Protein AF-A0A9Q0UIY6-F1 (afdb_monomer)

Solvent-accessi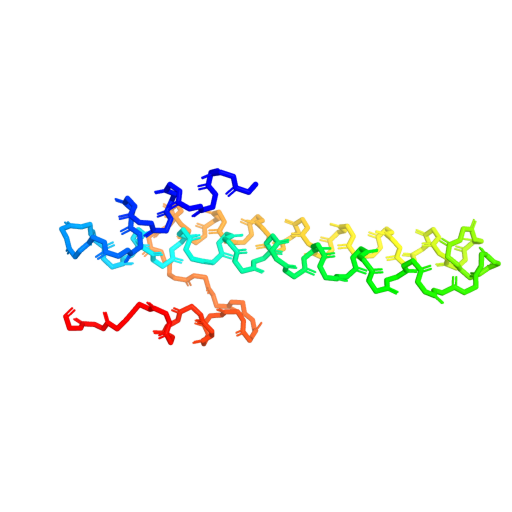ble surface area (backbone atoms only — not comparable to full-atom values): 5636 Å² total; per-residue (Å²): 109,72,66,56,54,48,47,40,64,68,40,52,68,34,81,88,51,57,66,72,58,32,46,56,52,42,42,53,54,51,54,52,50,50,50,52,49,53,58,56,60,50,67,73,46,58,63,74,50,52,73,25,75,62,19,54,55,49,52,50,51,52,50,52,52,51,49,52,53,52,50,47,40,51,51,21,58,76,71,77,42,84,50,85,46,85,73,50,38,62,56,30,51,74,73,51,66,94,122

Structure (mmCIF, N/CA/C/O backbone):
data_AF-A0A9Q0UIY6-F1
#
_entry.id   AF-A0A9Q0UIY6-F1
#
loop_
_atom_site.group_PDB
_atom_site.id
_atom_site.type_symbol
_atom_site.label_atom_id
_atom_site.label_alt_id
_atom_site.label_comp_id
_atom_site.label_asym_id
_atom_site.label_entity_id
_atom_site.label_seq_id
_atom_site.pdbx_PDB_ins_code
_atom_site.Cartn_x
_atom_site.Cartn_y
_atom_site.Cartn_z
_atom_site.occupancy
_atom_site.B_iso_or_equiv
_atom_site.auth_seq_id
_atom_site.auth_comp_id
_atom_site.auth_asym_id
_atom_site.auth_atom_id
_atom_site.pdbx_PDB_model_num
ATOM 1 N N . MET A 1 1 ? -5.615 -15.021 -2.729 1.00 76.75 1 MET A N 1
ATOM 2 C CA . MET A 1 1 ? -7.062 -14.880 -3.010 1.00 76.75 1 MET A CA 1
ATOM 3 C C . MET A 1 1 ? -7.965 -15.401 -1.904 1.00 76.75 1 MET A C 1
ATOM 5 O O . MET A 1 1 ? -8.751 -14.609 -1.415 1.00 76.75 1 MET A O 1
ATOM 9 N N . ALA A 1 2 ? -7.872 -16.655 -1.444 1.00 85.25 2 ALA A N 1
ATOM 10 C CA . ALA A 1 2 ? -8.749 -17.133 -0.359 1.00 85.25 2 ALA A CA 1
ATOM 11 C C . ALA A 1 2 ? -8.680 -16.263 0.919 1.00 85.25 2 ALA A C 1
ATOM 13 O O . ALA A 1 2 ? -9.713 -15.931 1.491 1.00 85.25 2 ALA A O 1
ATOM 14 N N . TYR A 1 3 ? -7.486 -15.799 1.308 1.00 90.12 3 TYR A N 1
ATOM 15 C CA . TYR A 1 3 ? -7.325 -14.885 2.448 1.00 90.12 3 TYR A CA 1
ATOM 16 C C . TYR A 1 3 ? -8.009 -13.524 2.249 1.00 90.12 3 TYR A C 1
ATOM 18 O O . TYR A 1 3 ? -8.505 -12.980 3.225 1.00 90.12 3 TYR A O 1
ATOM 26 N N . PHE A 1 4 ? -8.103 -12.998 1.018 1.00 88.81 4 PHE A N 1
ATOM 27 C CA . PHE A 1 4 ? -8.850 -11.763 0.737 1.00 88.81 4 PHE A CA 1
ATOM 28 C C . PHE A 1 4 ? -10.325 -11.943 1.081 1.00 88.81 4 PHE A C 1
ATOM 30 O O . PHE A 1 4 ? -10.910 -11.099 1.751 1.00 88.81 4 PHE A O 1
ATOM 37 N N . PHE A 1 5 ? -10.919 -13.064 0.662 1.00 89.38 5 PHE A N 1
ATOM 38 C CA . PHE A 1 5 ? -12.316 -13.364 0.968 1.00 89.38 5 PHE A CA 1
ATOM 39 C C . PHE A 1 5 ? -12.539 -13.557 2.466 1.00 89.38 5 PHE A C 1
ATOM 41 O O . PHE A 1 5 ? -13.501 -13.020 3.011 1.00 89.38 5 PHE A O 1
ATOM 48 N N . VAL A 1 6 ? -11.634 -14.270 3.140 1.00 93.00 6 VAL A N 1
ATOM 49 C CA . VAL A 1 6 ? -11.705 -14.478 4.591 1.00 93.00 6 VAL A CA 1
ATOM 50 C C . VAL A 1 6 ? -11.570 -13.153 5.345 1.00 93.00 6 VAL A C 1
ATOM 52 O O . VAL A 1 6 ? -12.398 -12.866 6.204 1.00 93.00 6 VAL A O 1
ATOM 55 N N . ALA A 1 7 ? -10.592 -12.313 5.004 1.00 91.81 7 ALA A N 1
ATOM 56 C CA . ALA A 1 7 ? -10.406 -11.004 5.627 1.00 91.81 7 ALA A CA 1
ATOM 57 C C . ALA A 1 7 ? -11.595 -10.068 5.352 1.00 91.81 7 ALA A C 1
ATOM 59 O O . ALA A 1 7 ? -12.095 -9.406 6.261 1.00 91.81 7 ALA A O 1
ATOM 60 N N . TYR A 1 8 ? -12.117 -10.058 4.124 1.00 92.25 8 TYR A N 1
ATOM 61 C CA . TYR A 1 8 ? -13.248 -9.210 3.763 1.00 92.25 8 TYR A CA 1
ATOM 62 C C . TYR A 1 8 ? -14.539 -9.621 4.483 1.00 92.25 8 TYR A C 1
ATOM 64 O O . TYR A 1 8 ? -15.185 -8.801 5.135 1.00 92.25 8 TYR A O 1
ATOM 72 N N . LEU A 1 9 ? -14.918 -10.899 4.405 1.00 92.06 9 LEU A N 1
ATOM 73 C CA . LEU A 1 9 ? -16.154 -11.397 5.016 1.00 92.06 9 LEU A CA 1
ATOM 74 C C . LEU A 1 9 ? -16.048 -11.517 6.543 1.00 92.06 9 LEU A C 1
ATOM 76 O O . LEU A 1 9 ? -17.049 -11.350 7.238 1.00 92.06 9 LEU A O 1
ATOM 80 N N . GLY A 1 10 ? -14.857 -11.819 7.062 1.00 91.94 10 GLY A N 1
ATOM 81 C CA . GLY A 1 10 ? -14.602 -12.046 8.485 1.00 91.94 10 GLY A CA 1
ATOM 82 C C . GLY A 1 10 ? -14.264 -10.787 9.281 1.00 91.94 10 GLY A C 1
ATOM 83 O O . GLY A 1 10 ? -14.566 -10.737 10.470 1.00 91.94 10 GLY A O 1
ATOM 84 N N . VAL A 1 11 ? -13.681 -9.765 8.647 1.00 92.88 11 VAL A N 1
ATOM 85 C CA . VAL A 1 11 ? -13.316 -8.506 9.314 1.00 92.88 11 VAL A CA 1
ATOM 86 C C . VAL A 1 11 ? -14.095 -7.336 8.730 1.00 92.88 11 VAL A C 1
ATOM 88 O O . VAL A 1 11 ? -14.894 -6.720 9.428 1.00 92.88 11 VAL A O 1
ATOM 91 N N . VAL A 1 12 ? -13.921 -7.044 7.440 1.00 92.75 12 VAL A N 1
ATOM 92 C CA . VAL A 1 12 ? -14.416 -5.796 6.824 1.00 92.75 12 VAL A CA 1
ATOM 93 C C . VAL A 1 12 ? -15.943 -5.677 6.867 1.00 92.75 12 VAL A C 1
ATOM 95 O O . VAL A 1 12 ? -16.476 -4.606 7.169 1.00 92.75 12 VAL A O 1
ATOM 98 N N . ARG A 1 13 ? -16.661 -6.771 6.589 1.00 91.75 13 ARG A N 1
ATOM 99 C CA . ARG A 1 13 ? -18.135 -6.812 6.559 1.00 91.75 13 ARG A CA 1
ATOM 100 C C . ARG A 1 13 ? -18.783 -7.014 7.928 1.00 91.75 13 ARG A C 1
ATOM 102 O O . ARG A 1 13 ? -19.992 -6.829 8.052 1.00 91.75 13 ARG A O 1
ATOM 109 N N . ARG A 1 14 ? -18.010 -7.399 8.942 1.00 91.25 14 ARG A N 1
ATOM 110 C CA . ARG A 1 14 ? -18.499 -7.645 10.301 1.00 91.25 14 ARG A CA 1
ATOM 111 C C . ARG A 1 14 ? -18.468 -6.336 11.087 1.00 91.25 14 ARG A C 1
ATOM 113 O O . ARG A 1 14 ? -17.400 -5.863 11.462 1.00 91.25 14 ARG A O 1
ATOM 120 N N . LYS A 1 15 ? -19.646 -5.763 11.350 1.00 86.75 15 LYS A N 1
ATOM 121 C CA . LYS A 1 15 ? -19.792 -4.504 12.107 1.00 86.75 15 LYS A CA 1
ATOM 122 C C . LYS A 1 15 ? -19.382 -4.610 13.584 1.00 86.75 15 LYS A C 1
ATOM 124 O O . LYS A 1 15 ? -19.189 -3.589 14.225 1.00 86.75 15 LYS A O 1
ATOM 129 N N . GLU A 1 16 ? -19.229 -5.829 14.102 1.00 90.44 16 GLU A N 1
ATOM 130 C CA . GLU A 1 16 ? -18.726 -6.104 15.457 1.00 90.44 16 GLU A CA 1
ATOM 131 C C . GLU A 1 16 ? -17.276 -5.633 15.653 1.00 90.44 16 GLU A C 1
ATOM 133 O O . GLU A 1 16 ? -16.884 -5.288 16.767 1.00 90.44 16 GLU A O 1
ATOM 138 N N . TRP A 1 17 ? -16.473 -5.598 14.582 1.00 93.19 17 TRP A N 1
ATOM 139 C CA . TRP A 1 17 ? -15.100 -5.109 14.662 1.00 93.19 17 TRP A CA 1
ATOM 140 C C . TRP A 1 17 ? -15.044 -3.579 14.683 1.00 93.19 17 TRP A C 1
ATOM 142 O O . TRP A 1 17 ? -15.781 -2.929 13.932 1.00 93.19 17 TRP A O 1
ATOM 152 N N . PRO A 1 18 ? -14.098 -2.988 15.440 1.00 93.69 18 PRO A N 1
ATOM 153 C CA . PRO A 1 18 ? -13.870 -1.550 15.421 1.00 93.69 18 PRO A CA 1
ATOM 154 C C . PRO A 1 18 ? -13.623 -1.038 14.001 1.00 93.69 18 PRO A C 1
ATOM 156 O O . PRO A 1 18 ? -12.866 -1.643 13.235 1.00 93.69 18 PRO A O 1
ATOM 159 N N . HIS A 1 19 ? -14.215 0.111 13.664 1.00 93.75 19 HIS A N 1
ATOM 160 C CA . HIS A 1 19 ? -14.037 0.761 12.358 1.00 93.75 19 HIS A CA 1
ATOM 161 C C . HIS A 1 19 ? -12.555 0.951 12.012 1.00 93.75 19 HIS A C 1
ATOM 163 O O . HIS A 1 19 ? -12.130 0.586 10.920 1.00 93.75 19 HIS A O 1
ATOM 169 N N . PHE A 1 20 ? -11.751 1.362 12.994 1.00 94.19 20 PHE A N 1
ATOM 170 C CA . PHE A 1 20 ? -10.297 1.478 12.886 1.00 94.19 20 PHE A CA 1
ATOM 171 C C . PHE A 1 20 ? -9.612 0.204 12.367 1.00 94.19 20 PHE A C 1
ATOM 173 O O . PHE A 1 20 ? -8.742 0.263 11.496 1.00 94.19 20 PHE A O 1
ATOM 180 N N . PHE A 1 21 ? -10.009 -0.961 12.885 1.00 94.44 21 PHE A N 1
ATOM 181 C CA . PHE A 1 21 ? -9.434 -2.241 12.478 1.00 94.44 21 PHE A CA 1
ATOM 182 C C . PHE A 1 21 ? -9.876 -2.613 11.060 1.00 94.44 21 PHE A C 1
ATOM 184 O O . PHE A 1 21 ? -9.057 -3.001 10.227 1.00 94.44 21 PHE A O 1
ATOM 191 N N . ARG A 1 22 ? -11.163 -2.410 10.755 1.00 95.31 22 ARG A N 1
ATOM 192 C CA . ARG A 1 22 ? -11.728 -2.620 9.413 1.00 95.31 22 ARG A CA 1
ATOM 193 C C . ARG A 1 22 ? -11.032 -1.735 8.372 1.00 95.31 22 ARG A C 1
ATOM 195 O O . ARG A 1 22 ? -10.710 -2.230 7.296 1.00 95.31 22 ARG A O 1
ATOM 202 N N . PHE A 1 23 ? -10.738 -0.478 8.710 1.00 96.00 23 PHE A N 1
ATOM 203 C CA . PHE A 1 23 ? -10.017 0.465 7.850 1.00 96.00 23 PHE A CA 1
ATOM 204 C C . PHE A 1 23 ? -8.626 -0.046 7.492 1.00 96.00 23 PHE A C 1
ATOM 206 O O . PHE A 1 23 ? -8.302 -0.151 6.313 1.00 96.00 23 PHE A O 1
ATOM 213 N N . HIS A 1 24 ? -7.820 -0.428 8.484 1.00 96.31 24 HIS A N 1
ATOM 214 C CA . HIS A 1 24 ? -6.451 -0.882 8.232 1.00 96.31 24 HIS A CA 1
ATOM 215 C C . HIS A 1 24 ? -6.400 -2.182 7.419 1.00 96.31 24 HIS A C 1
ATOM 217 O O . HIS A 1 24 ? -5.517 -2.344 6.576 1.00 96.31 24 HIS A O 1
ATOM 223 N N . VAL A 1 25 ? -7.375 -3.078 7.605 1.00 95.69 25 VAL A N 1
ATOM 224 C CA . VAL A 1 25 ? -7.502 -4.284 6.774 1.00 95.69 25 VAL A CA 1
ATOM 225 C C . VAL A 1 25 ? -7.844 -3.928 5.326 1.00 95.69 25 VAL A C 1
ATOM 227 O O . VAL A 1 25 ? -7.182 -4.424 4.415 1.00 95.69 25 VAL A O 1
ATOM 230 N N . VAL A 1 26 ? -8.816 -3.038 5.091 1.00 96.06 26 VAL A N 1
ATOM 231 C CA . VAL A 1 26 ? -9.150 -2.578 3.731 1.00 96.06 26 VAL A CA 1
ATOM 232 C C . VAL A 1 26 ? -7.973 -1.854 3.079 1.00 96.06 26 VAL A C 1
ATOM 234 O O . VAL A 1 26 ? -7.676 -2.113 1.916 1.00 96.06 26 VAL A O 1
ATOM 237 N N . MET A 1 27 ? -7.261 -1.005 3.821 1.00 96.25 27 MET A N 1
ATOM 238 C CA . MET A 1 27 ? -6.057 -0.328 3.335 1.00 96.25 27 MET A CA 1
ATOM 239 C C . MET A 1 27 ? -4.999 -1.323 2.852 1.00 96.25 27 MET A C 1
ATOM 241 O O . MET A 1 27 ? -4.480 -1.178 1.745 1.00 96.25 27 MET A O 1
ATOM 245 N N . GLY A 1 28 ? -4.720 -2.371 3.632 1.00 95.06 28 GLY A N 1
ATOM 246 C CA . GLY A 1 28 ? -3.801 -3.436 3.220 1.00 95.06 28 GLY A CA 1
ATOM 247 C C . GLY A 1 28 ? -4.272 -4.162 1.956 1.00 95.06 28 GLY A C 1
ATOM 248 O O . GLY A 1 28 ? -3.491 -4.357 1.026 1.00 95.06 28 GLY A O 1
ATOM 249 N N . MET A 1 29 ? -5.564 -4.493 1.885 1.00 95.62 29 MET A N 1
ATOM 250 C CA . MET A 1 29 ? -6.171 -5.134 0.715 1.00 95.62 29 MET A CA 1
ATOM 251 C C . MET A 1 29 ? -6.053 -4.269 -0.550 1.00 95.62 29 MET A C 1
ATOM 253 O O . MET A 1 29 ? -5.706 -4.779 -1.614 1.00 95.62 29 MET A O 1
ATOM 257 N N . LEU A 1 30 ? -6.322 -2.966 -0.444 1.00 95.56 30 LEU A N 1
ATOM 258 C CA . LEU A 1 30 ? -6.235 -2.021 -1.559 1.00 95.56 30 LEU A CA 1
ATOM 259 C C . LEU A 1 30 ? -4.802 -1.861 -2.069 1.00 95.56 30 LEU A C 1
ATOM 261 O O . LEU A 1 30 ? -4.586 -1.903 -3.280 1.00 95.56 30 LEU A O 1
ATOM 265 N N . LEU A 1 31 ? -3.825 -1.723 -1.166 1.00 95.56 31 LEU A N 1
ATOM 266 C CA . LEU A 1 31 ? -2.409 -1.632 -1.536 1.00 95.56 31 LEU A CA 1
ATOM 267 C C . LEU A 1 31 ? -1.941 -2.893 -2.264 1.00 95.56 31 LEU A C 1
ATOM 269 O O . LEU A 1 31 ? -1.275 -2.812 -3.296 1.00 95.56 31 LEU A O 1
ATOM 273 N N . GLU A 1 32 ? -2.350 -4.061 -1.783 1.00 95.06 32 GLU A N 1
ATOM 274 C CA . GLU A 1 32 ? -1.990 -5.316 -2.423 1.00 95.06 32 GLU A CA 1
ATOM 275 C C . GLU A 1 32 ? -2.629 -5.467 -3.815 1.00 95.06 32 GLU A C 1
ATOM 277 O O . GLU A 1 32 ? -1.949 -5.875 -4.762 1.00 95.06 32 GLU A O 1
ATOM 282 N N . ILE A 1 33 ? -3.902 -5.087 -3.979 1.00 94.06 33 ILE A N 1
ATOM 283 C CA . ILE A 1 33 ? -4.555 -5.050 -5.297 1.00 94.06 33 ILE A CA 1
ATOM 284 C C . ILE A 1 33 ? -3.819 -4.079 -6.225 1.00 94.06 33 ILE A C 1
ATOM 286 O O . ILE A 1 33 ? -3.545 -4.430 -7.372 1.00 94.06 33 ILE A O 1
ATOM 290 N N . ALA A 1 34 ? -3.444 -2.892 -5.743 1.00 94.44 34 ALA A N 1
ATOM 291 C CA . ALA A 1 34 ? -2.689 -1.923 -6.530 1.00 94.44 34 ALA A CA 1
ATOM 292 C C . ALA A 1 34 ? -1.354 -2.511 -7.017 1.00 94.44 34 ALA A C 1
ATOM 294 O O . ALA A 1 34 ? -1.036 -2.405 -8.202 1.00 94.44 34 ALA A O 1
ATOM 295 N N . LEU A 1 35 ? -0.611 -3.209 -6.151 1.00 94.25 35 LEU A N 1
ATOM 296 C CA . LEU A 1 35 ? 0.638 -3.871 -6.534 1.00 94.25 35 LEU A CA 1
ATOM 297 C C . LEU A 1 35 ? 0.413 -4.971 -7.583 1.00 94.25 35 LEU A C 1
ATOM 299 O O . LEU A 1 35 ? 1.173 -5.070 -8.549 1.00 94.25 35 LEU A O 1
ATOM 303 N N . GLN A 1 36 ? -0.645 -5.775 -7.435 1.00 94.62 36 GLN A N 1
ATOM 304 C CA . GLN A 1 36 ? -1.004 -6.802 -8.418 1.00 94.62 36 GLN A CA 1
ATOM 305 C C . GLN A 1 36 ? -1.386 -6.197 -9.774 1.00 94.62 36 GLN A C 1
ATOM 307 O O . GLN A 1 36 ? -0.972 -6.719 -10.814 1.00 94.62 36 GLN A O 1
ATOM 312 N N . VAL A 1 37 ? -2.133 -5.088 -9.781 1.00 94.50 37 VAL A N 1
ATOM 313 C CA . VAL A 1 37 ? -2.489 -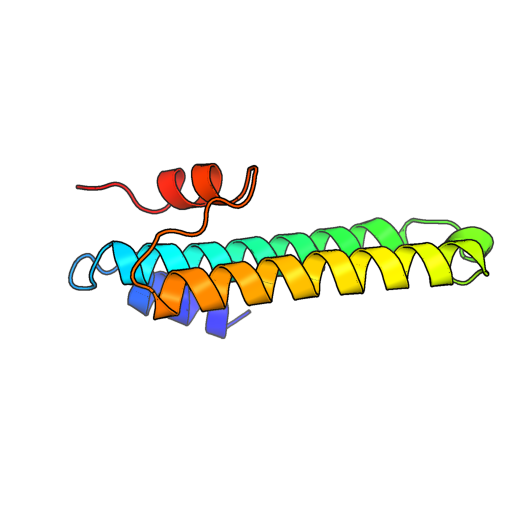4.351 -11.001 1.00 94.50 37 VAL A CA 1
ATOM 314 C C . VAL A 1 37 ? -1.235 -3.793 -11.665 1.00 94.50 37 VAL A C 1
ATOM 316 O O . VAL A 1 37 ? -1.025 -4.056 -12.848 1.00 94.50 37 VAL A O 1
ATOM 319 N N . ILE A 1 38 ? -0.360 -3.113 -10.915 1.00 92.31 38 ILE A N 1
ATOM 320 C CA . ILE A 1 38 ? 0.913 -2.583 -11.430 1.00 92.31 38 ILE A CA 1
ATOM 321 C C . ILE A 1 38 ? 1.740 -3.710 -12.052 1.00 92.31 38 ILE A C 1
ATOM 323 O O . ILE A 1 38 ? 2.171 -3.596 -13.199 1.00 92.31 38 ILE A O 1
ATOM 327 N N . GLY A 1 39 ? 1.923 -4.823 -11.339 1.00 90.50 39 GLY A N 1
AT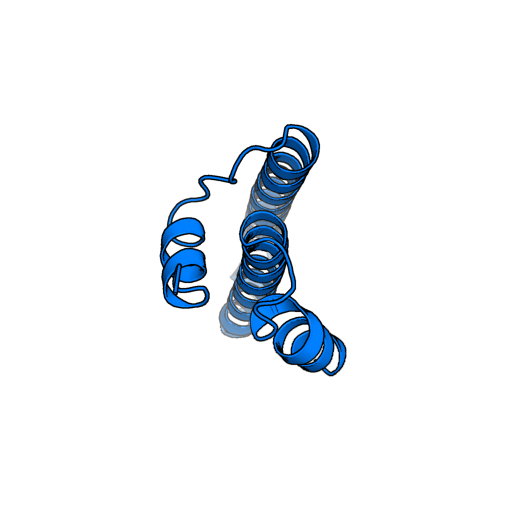OM 328 C CA . GLY A 1 39 ? 2.680 -5.972 -11.834 1.00 90.50 39 GLY A CA 1
ATOM 329 C C . GLY A 1 39 ? 2.071 -6.599 -13.090 1.00 90.50 39 GLY A C 1
ATOM 330 O O . GLY A 1 39 ? 2.797 -6.947 -14.018 1.00 90.50 39 GLY A O 1
ATOM 331 N N . THR A 1 40 ? 0.743 -6.710 -13.154 1.00 92.38 40 THR A N 1
ATOM 332 C CA . THR A 1 40 ? 0.037 -7.300 -14.302 1.00 92.38 40 THR A CA 1
ATOM 333 C C . THR A 1 40 ? 0.097 -6.399 -15.530 1.00 92.38 40 THR A C 1
ATOM 335 O O . THR A 1 40 ? 0.459 -6.874 -16.603 1.00 92.38 40 THR A O 1
ATOM 338 N N . VAL A 1 41 ? -0.190 -5.104 -15.375 1.00 90.94 41 VAL A N 1
ATOM 339 C CA . VAL A 1 41 ? -0.135 -4.118 -16.468 1.00 90.94 41 VAL A CA 1
ATOM 340 C C . VAL A 1 41 ? 1.288 -3.977 -16.994 1.00 90.94 41 VAL A C 1
ATOM 342 O O . VAL A 1 41 ? 1.505 -3.899 -18.200 1.00 90.94 41 VAL A O 1
ATOM 345 N N . SER A 1 42 ? 2.286 -4.027 -16.111 1.00 87.25 42 SER A N 1
ATOM 346 C CA . SER A 1 42 ? 3.682 -3.891 -16.526 1.00 87.25 42 SER A CA 1
ATOM 347 C C . SER A 1 42 ? 4.170 -5.046 -17.407 1.00 87.25 42 SER A C 1
ATOM 349 O O . SER A 1 42 ? 5.121 -4.864 -18.161 1.00 87.25 42 SER A O 1
ATOM 351 N N . ARG A 1 43 ? 3.500 -6.210 -17.397 1.00 85.56 43 ARG A N 1
ATOM 352 C CA . ARG A 1 43 ? 3.795 -7.307 -18.339 1.00 85.56 43 ARG A CA 1
ATOM 353 C C . ARG A 1 43 ? 3.464 -6.961 -19.790 1.00 85.56 43 ARG A C 1
ATOM 355 O O . ARG A 1 43 ? 3.928 -7.657 -20.684 1.00 85.56 43 ARG A O 1
ATOM 362 N N . TRP A 1 44 ? 2.668 -5.922 -20.034 1.00 88.19 44 TRP A N 1
ATOM 363 C CA . TRP A 1 44 ? 2.350 -5.458 -21.387 1.00 88.19 44 TRP A CA 1
ATOM 364 C C . TRP A 1 44 ? 3.445 -4.562 -21.977 1.00 88.19 44 TRP A C 1
ATOM 366 O O . TRP A 1 44 ? 3.393 -4.217 -23.155 1.00 88.19 44 TRP A O 1
ATOM 376 N N . MET A 1 45 ? 4.449 -4.187 -21.180 1.00 83.88 45 MET A N 1
ATOM 377 C CA . MET A 1 45 ? 5.565 -3.369 -21.641 1.00 83.88 45 MET A CA 1
ATOM 378 C C . MET A 1 45 ? 6.539 -4.183 -22.510 1.00 83.88 45 MET A C 1
ATOM 380 O O . MET A 1 45 ? 6.783 -5.359 -22.226 1.00 83.88 45 MET A O 1
ATOM 384 N N . PRO A 1 46 ? 7.179 -3.567 -23.524 1.00 84.44 46 PRO A N 1
ATOM 385 C CA . PRO A 1 46 ? 8.238 -4.218 -24.287 1.00 84.44 46 PRO A CA 1
ATOM 386 C C . PRO A 1 46 ? 9.360 -4.711 -23.366 1.00 84.44 46 PRO A C 1
ATOM 388 O O . PRO A 1 46 ? 9.810 -3.977 -22.482 1.00 84.44 46 PRO A O 1
ATOM 391 N N . LEU A 1 47 ? 9.870 -5.921 -23.610 1.00 77.19 47 LEU A N 1
ATOM 392 C CA . LEU A 1 47 ? 10.931 -6.552 -22.805 1.00 77.19 47 LEU A CA 1
ATOM 393 C C . LEU A 1 47 ? 12.170 -5.657 -22.633 1.00 77.19 47 LEU A C 1
ATOM 395 O O . LEU A 1 47 ? 12.746 -5.610 -21.550 1.00 77.19 47 LEU A O 1
ATOM 399 N N . ALA A 1 48 ? 12.533 -4.886 -23.664 1.00 71.81 48 ALA A N 1
ATOM 400 C CA . ALA A 1 48 ? 13.651 -3.941 -23.616 1.00 71.81 48 ALA A CA 1
ATOM 401 C C . ALA A 1 48 ? 13.470 -2.822 -22.569 1.00 71.81 48 ALA A C 1
ATOM 403 O O . ALA A 1 48 ? 14.453 -2.304 -22.042 1.00 71.81 48 ALA A O 1
ATOM 404 N N . VAL A 1 49 ? 12.224 -2.466 -22.243 1.00 70.12 49 VAL A N 1
ATOM 405 C CA . VAL A 1 49 ? 11.883 -1.463 -21.224 1.00 70.12 49 VAL A CA 1
ATOM 406 C C . VAL A 1 49 ? 11.642 -2.134 -19.872 1.00 70.12 49 VAL A C 1
ATOM 408 O O . VAL A 1 49 ? 12.167 -1.668 -18.866 1.00 70.12 49 VAL A O 1
ATOM 411 N N . TYR A 1 50 ? 10.914 -3.254 -19.850 1.00 74.06 50 TYR A N 1
ATOM 412 C CA . TYR A 1 50 ? 10.534 -3.969 -18.626 1.00 74.06 50 TYR A CA 1
ATOM 413 C C . TYR A 1 50 ? 11.719 -4.666 -17.929 1.00 74.06 50 TYR A C 1
ATOM 415 O O . TYR A 1 50 ? 11.796 -4.648 -16.703 1.00 74.06 50 TYR A O 1
ATOM 423 N N . TRP A 1 51 ? 12.649 -5.255 -18.694 1.00 72.94 51 TRP A N 1
ATOM 424 C CA . TRP A 1 51 ? 13.836 -5.984 -18.197 1.00 72.94 51 TRP A CA 1
ATOM 425 C C . TRP A 1 51 ? 15.168 -5.290 -18.507 1.00 72.94 51 TRP A C 1
ATOM 427 O O . TRP A 1 51 ? 16.232 -5.787 -18.145 1.00 72.94 51 TRP A O 1
ATOM 437 N N . GLY A 1 52 ? 15.132 -4.135 -19.172 1.00 82.12 52 GLY A N 1
ATOM 438 C CA . GLY A 1 52 ? 16.318 -3.312 -19.385 1.00 82.12 52 GLY A CA 1
ATOM 439 C C . GLY A 1 52 ? 16.720 -2.509 -18.144 1.00 82.12 52 GLY A C 1
ATOM 440 O O . GLY A 1 52 ? 16.058 -2.521 -17.106 1.00 82.12 52 GLY A O 1
ATOM 441 N N . LYS A 1 53 ? 17.788 -1.716 -18.281 1.00 85.88 53 LYS A N 1
ATOM 442 C CA . LYS A 1 53 ? 18.297 -0.819 -17.226 1.00 85.88 53 LYS A CA 1
ATOM 443 C C . LYS A 1 53 ? 17.229 0.157 -16.705 1.00 85.88 53 LYS A C 1
ATOM 445 O O . LYS A 1 53 ? 17.172 0.423 -15.509 1.00 85.88 53 LYS A O 1
ATOM 450 N N . LEU A 1 54 ? 16.358 0.655 -17.589 1.00 84.38 54 LEU A N 1
ATOM 451 C CA . LEU A 1 54 ? 15.222 1.506 -17.211 1.00 84.38 54 LEU A CA 1
ATOM 452 C C . LEU A 1 54 ? 14.225 0.763 -16.315 1.00 84.38 54 LEU A C 1
ATOM 454 O O . LEU A 1 54 ? 13.823 1.296 -15.284 1.00 84.38 54 LEU A O 1
ATOM 458 N N . GLY A 1 55 ? 13.892 -0.482 -16.664 1.00 86.56 55 GLY A N 1
ATOM 459 C CA . GLY A 1 55 ? 13.047 -1.358 -15.859 1.00 86.56 55 GLY A CA 1
ATOM 460 C C . GLY A 1 55 ? 13.621 -1.580 -14.464 1.00 86.56 55 GLY A C 1
ATOM 461 O O . GLY A 1 55 ? 12.894 -1.447 -13.487 1.00 86.56 55 GLY A O 1
ATOM 462 N N . MET A 1 56 ? 14.932 -1.815 -14.339 1.00 89.31 56 MET A N 1
ATOM 463 C CA . MET A 1 56 ? 15.577 -1.965 -13.026 1.00 89.31 56 MET A CA 1
ATOM 464 C C . MET A 1 56 ? 15.379 -0.733 -12.131 1.00 89.31 56 MET A C 1
ATOM 466 O O . MET A 1 56 ? 15.025 -0.875 -10.960 1.00 89.31 56 MET A O 1
ATOM 470 N N . HIS A 1 57 ? 15.575 0.475 -12.669 1.00 91.19 57 HIS A N 1
ATOM 471 C CA . HIS A 1 57 ? 15.375 1.710 -11.905 1.00 91.19 57 HIS A CA 1
ATOM 472 C C . HIS A 1 57 ? 13.899 1.937 -11.563 1.00 91.19 57 HIS A C 1
ATOM 474 O O . HIS A 1 57 ? 13.588 2.298 -10.430 1.00 91.19 57 HIS A O 1
ATOM 480 N N . PHE A 1 58 ? 12.997 1.666 -12.509 1.00 88.56 58 PHE A N 1
ATOM 481 C CA . PHE A 1 58 ? 11.555 1.737 -12.293 1.00 88.56 58 PHE A CA 1
ATOM 482 C C . PHE A 1 58 ? 11.104 0.795 -11.169 1.00 88.56 58 PHE A C 1
ATOM 484 O O . PHE A 1 58 ? 10.491 1.245 -10.206 1.00 88.56 58 PHE A O 1
ATOM 491 N N . TRP A 1 59 ? 11.473 -0.488 -11.230 1.00 89.69 59 TRP A N 1
ATOM 492 C CA . TRP A 1 59 ? 11.114 -1.479 -10.210 1.00 89.69 59 TRP A CA 1
ATOM 493 C C . TRP A 1 59 ? 11.714 -1.165 -8.847 1.00 89.69 59 TRP A C 1
ATOM 495 O O . TRP A 1 59 ? 11.044 -1.345 -7.834 1.00 89.69 59 TRP A O 1
ATOM 505 N N . THR A 1 60 ? 12.938 -0.636 -8.813 1.00 93.00 60 THR A N 1
ATOM 506 C CA . THR A 1 60 ? 13.552 -0.169 -7.565 1.00 93.00 60 THR A CA 1
ATOM 507 C C . THR A 1 60 ? 12.751 0.987 -6.961 1.00 93.00 60 THR A C 1
ATOM 509 O O . THR A 1 60 ? 12.428 0.949 -5.777 1.00 93.00 60 THR A O 1
ATOM 512 N N . ALA A 1 61 ? 12.368 1.986 -7.764 1.00 93.12 61 ALA A N 1
ATOM 513 C CA . ALA A 1 61 ? 11.553 3.106 -7.293 1.00 93.12 61 ALA A CA 1
ATOM 514 C C . ALA A 1 61 ? 10.169 2.650 -6.801 1.00 93.12 61 ALA A C 1
ATOM 516 O O . ALA A 1 61 ? 9.747 3.052 -5.719 1.00 93.12 61 ALA A O 1
ATOM 517 N N . VAL A 1 62 ? 9.494 1.768 -7.549 1.00 93.25 62 VAL A N 1
ATOM 518 C CA . VAL A 1 62 ? 8.199 1.185 -7.158 1.00 93.25 62 VAL A CA 1
ATOM 519 C C . VAL A 1 62 ? 8.322 0.407 -5.847 1.00 93.25 62 VAL A C 1
ATOM 521 O O . VAL A 1 62 ? 7.479 0.568 -4.968 1.00 93.25 62 VAL A O 1
ATOM 524 N N . ALA A 1 63 ? 9.381 -0.391 -5.681 1.00 94.25 63 ALA A N 1
ATOM 525 C CA . ALA A 1 63 ? 9.617 -1.153 -4.460 1.00 94.25 63 ALA A CA 1
ATOM 526 C C . ALA A 1 63 ? 9.812 -0.242 -3.241 1.00 94.25 63 ALA A C 1
ATOM 528 O O . ALA A 1 63 ? 9.179 -0.469 -2.213 1.00 94.25 63 ALA A O 1
ATOM 529 N N . PHE A 1 64 ? 10.636 0.807 -3.352 1.00 96.62 64 PHE A N 1
ATOM 530 C CA . PHE A 1 64 ? 10.833 1.761 -2.256 1.00 96.62 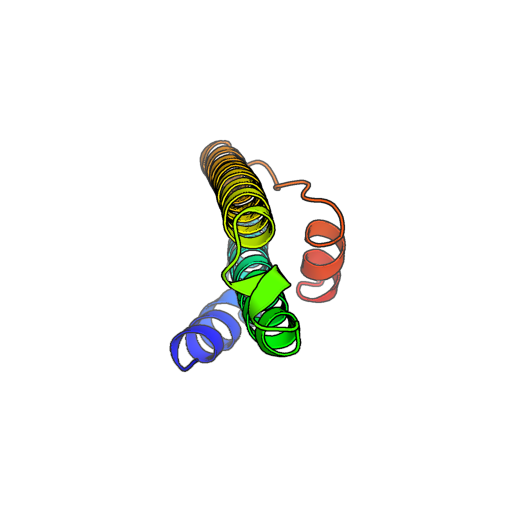64 PHE A CA 1
ATOM 531 C C . PHE A 1 64 ? 9.569 2.561 -1.947 1.00 96.62 64 PHE A C 1
ATOM 533 O O . PHE A 1 64 ? 9.219 2.694 -0.777 1.00 96.62 64 PHE A O 1
ATOM 540 N N . ALA A 1 65 ? 8.860 3.049 -2.968 1.00 95.69 65 ALA A N 1
ATOM 541 C CA . ALA A 1 65 ? 7.595 3.750 -2.776 1.00 95.69 65 ALA A CA 1
ATOM 542 C C . ALA A 1 65 ? 6.590 2.866 -2.024 1.00 95.69 65 ALA A C 1
ATOM 544 O O . ALA A 1 65 ? 6.069 3.275 -0.990 1.00 95.69 65 ALA A O 1
ATOM 545 N N . TYR A 1 66 ? 6.396 1.624 -2.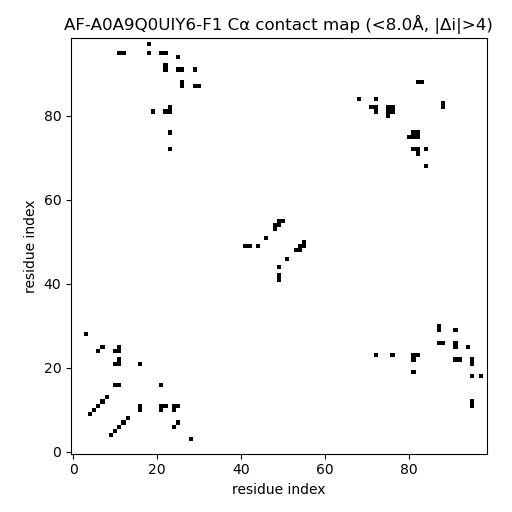478 1.00 95.81 66 TYR A N 1
ATOM 546 C CA . TYR A 1 66 ? 5.484 0.680 -1.837 1.00 95.81 66 TYR A CA 1
ATOM 547 C C . TYR A 1 66 ? 5.915 0.334 -0.407 1.00 95.81 66 TYR A C 1
ATOM 549 O O . TYR A 1 66 ? 5.087 0.328 0.503 1.00 95.81 66 TYR A O 1
ATOM 557 N N . LEU A 1 67 ? 7.213 0.099 -0.184 1.00 96.56 67 LEU A N 1
ATOM 558 C CA . LEU A 1 67 ? 7.761 -0.179 1.141 1.00 96.56 67 LEU A CA 1
ATOM 559 C C . LEU A 1 67 ? 7.486 0.973 2.111 1.00 96.56 67 LEU A C 1
ATOM 561 O O . LEU A 1 67 ? 6.977 0.735 3.203 1.00 96.56 67 LEU A O 1
ATOM 565 N N . PHE A 1 68 ? 7.786 2.213 1.721 1.00 96.88 68 PHE A N 1
ATOM 566 C CA . PHE A 1 68 ? 7.553 3.373 2.579 1.00 96.88 68 PHE A CA 1
ATOM 567 C C . PHE A 1 68 ? 6.066 3.605 2.844 1.00 96.88 68 PHE A C 1
ATOM 569 O O . PHE A 1 68 ? 5.701 3.882 3.983 1.00 96.88 68 PHE A O 1
ATOM 576 N N . THR A 1 69 ? 5.199 3.413 1.846 1.00 96.81 69 THR A N 1
ATOM 577 C CA . THR A 1 69 ? 3.745 3.483 2.046 1.00 96.81 69 THR A CA 1
ATOM 578 C C . THR A 1 69 ? 3.264 2.439 3.055 1.00 96.81 69 THR A C 1
ATOM 580 O O . THR A 1 69 ? 2.509 2.771 3.964 1.00 96.81 69 THR A O 1
ATOM 583 N N . VAL A 1 70 ? 3.722 1.189 2.949 1.00 97.00 70 VAL A N 1
ATOM 584 C CA . VAL A 1 70 ? 3.352 0.128 3.899 1.00 97.00 70 VAL A CA 1
ATOM 585 C C . VAL A 1 70 ? 3.878 0.429 5.303 1.00 97.00 70 VAL A C 1
ATOM 587 O O . VAL A 1 70 ? 3.139 0.265 6.272 1.00 97.00 70 VAL A O 1
ATOM 590 N N . LEU A 1 71 ? 5.124 0.892 5.430 1.00 97.44 71 LEU A N 1
ATOM 591 C CA . LEU A 1 71 ? 5.697 1.269 6.724 1.00 97.44 71 LEU A CA 1
ATOM 592 C C . LEU A 1 71 ? 4.922 2.416 7.378 1.00 97.44 71 LEU A C 1
ATOM 594 O O . LEU A 1 71 ? 4.678 2.366 8.582 1.00 97.44 71 LEU A O 1
ATOM 598 N N . GLU A 1 72 ? 4.487 3.405 6.600 1.00 96.62 72 GLU A N 1
ATOM 599 C CA . GLU A 1 72 ? 3.651 4.494 7.102 1.00 96.62 72 GLU A CA 1
ATOM 600 C C . GLU A 1 72 ? 2.277 3.987 7.560 1.00 96.62 72 GLU A C 1
ATOM 602 O O . GLU A 1 72 ? 1.830 4.328 8.655 1.00 96.62 72 GLU A O 1
ATOM 607 N N . CYS A 1 73 ? 1.642 3.089 6.799 1.00 96.88 73 CYS A N 1
ATOM 608 C CA . CYS A 1 73 ? 0.403 2.435 7.228 1.00 96.88 73 CYS A CA 1
ATOM 609 C C . CYS A 1 73 ? 0.578 1.667 8.547 1.00 96.88 73 CYS A C 1
ATOM 611 O O . CYS A 1 73 ? -0.285 1.747 9.420 1.00 96.88 73 CYS A O 1
ATOM 613 N N . ILE A 1 74 ? 1.694 0.948 8.716 1.00 97.19 74 ILE A N 1
ATOM 614 C CA . ILE A 1 74 ? 2.017 0.236 9.963 1.00 97.19 74 ILE A CA 1
ATOM 615 C C . ILE A 1 74 ? 2.232 1.232 11.107 1.00 97.19 74 ILE A C 1
ATOM 617 O O . ILE A 1 74 ? 1.691 1.037 12.194 1.00 97.19 74 ILE A O 1
ATOM 621 N N . ARG A 1 75 ? 2.983 2.316 10.874 1.00 97.69 75 ARG A N 1
ATOM 622 C CA . ARG A 1 75 ? 3.218 3.375 11.865 1.00 97.69 75 ARG A CA 1
ATOM 623 C C . ARG A 1 75 ? 1.900 3.975 12.350 1.00 97.69 75 ARG A C 1
ATOM 625 O O . ARG A 1 75 ? 1.698 4.086 13.557 1.00 97.69 75 ARG A O 1
ATOM 632 N N . CYS A 1 76 ? 1.003 4.320 11.429 1.00 96.81 76 CYS A N 1
ATOM 633 C CA . CYS A 1 76 ? -0.320 4.851 11.745 1.00 96.81 76 CYS A CA 1
ATOM 634 C C . CYS A 1 76 ? -1.160 3.840 12.534 1.00 96.81 76 CYS A C 1
ATOM 636 O O . CYS A 1 76 ? -1.680 4.193 13.592 1.00 96.81 76 CYS A O 1
ATOM 638 N N . ALA A 1 77 ? -1.186 2.572 12.110 1.00 96.38 77 ALA A N 1
ATOM 639 C CA . ALA A 1 77 ? -1.899 1.509 12.817 1.00 96.38 77 ALA A CA 1
ATOM 640 C C . ALA A 1 77 ? -1.430 1.358 14.276 1.00 96.38 77 ALA A C 1
ATOM 642 O O . ALA A 1 77 ? -2.250 1.271 15.190 1.00 96.38 77 ALA A O 1
ATOM 643 N N . LEU A 1 78 ? -0.112 1.365 14.502 1.00 96.50 78 LEU A N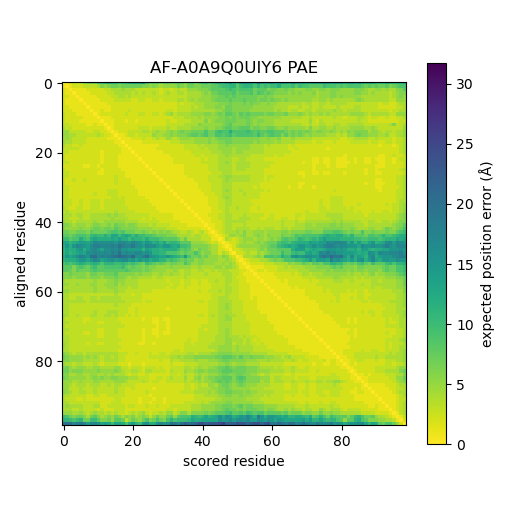 1
ATOM 644 C CA . LEU A 1 78 ? 0.488 1.250 15.836 1.00 96.50 78 LEU A CA 1
ATOM 645 C C . LEU A 1 78 ? 0.269 2.502 16.695 1.00 96.50 78 LEU A C 1
ATOM 647 O O . LEU A 1 78 ? 0.132 2.393 17.910 1.00 96.50 78 LEU A O 1
ATOM 651 N N . ALA A 1 79 ? 0.218 3.681 16.076 1.00 96.62 79 ALA A N 1
ATOM 652 C CA . ALA A 1 79 ? -0.048 4.950 16.749 1.00 96.62 79 ALA A CA 1
ATOM 653 C C . ALA A 1 79 ? -1.547 5.220 16.990 1.00 96.62 79 ALA A C 1
ATOM 655 O O . ALA A 1 79 ? -1.890 6.258 17.553 1.00 96.62 79 ALA A O 1
ATOM 656 N N . GLY A 1 80 ? -2.446 4.330 16.551 1.00 95.00 80 GLY A N 1
ATOM 657 C CA . GLY A 1 80 ? -3.893 4.545 16.647 1.00 95.00 80 GLY A CA 1
ATOM 658 C C . GLY A 1 80 ? -4.428 5.618 15.688 1.00 95.00 80 GLY A C 1
ATOM 659 O O . GLY A 1 80 ? -5.501 6.168 15.921 1.00 95.00 80 GLY A O 1
ATOM 660 N N . MET A 1 81 ? -3.689 5.931 14.621 1.00 95.12 81 MET A N 1
ATOM 661 C CA . MET A 1 81 ? -4.050 6.925 13.607 1.00 95.12 81 MET A CA 1
ATOM 662 C C . MET A 1 81 ? -4.492 6.251 12.306 1.00 95.12 81 MET A C 1
ATOM 664 O O . MET A 1 81 ? -4.062 5.146 11.986 1.00 95.12 81 MET A O 1
ATOM 668 N N . TYR A 1 82 ? -5.333 6.926 11.528 1.00 93.88 82 TYR A N 1
ATOM 669 C CA . TYR A 1 82 ? -5.707 6.472 10.190 1.00 93.88 82 TYR A CA 1
ATOM 670 C C . TYR A 1 82 ? -4.618 6.870 9.190 1.00 93.88 82 TYR A C 1
ATOM 672 O O . TYR A 1 82 ? -4.172 8.016 9.176 1.00 93.88 82 TYR A O 1
ATOM 680 N N . ALA A 1 83 ? -4.175 5.922 8.365 1.00 93.38 83 ALA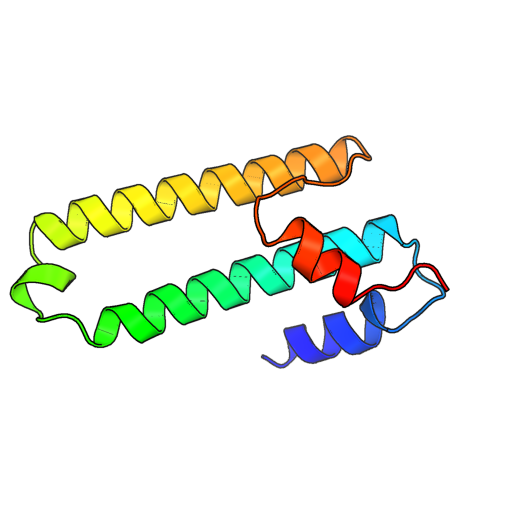 A N 1
ATOM 681 C CA . ALA A 1 83 ? -3.194 6.182 7.318 1.00 93.38 83 ALA A CA 1
ATOM 682 C C . ALA A 1 83 ? -3.815 6.979 6.158 1.00 93.38 83 ALA A C 1
ATOM 684 O O . ALA A 1 83 ? -4.726 6.491 5.488 1.00 93.38 83 ALA A O 1
ATOM 685 N N . ASP A 1 84 ? -3.291 8.176 5.897 1.00 93.44 84 ASP A N 1
ATOM 686 C CA . ASP A 1 84 ? -3.771 9.064 4.832 1.00 93.44 84 ASP A CA 1
ATOM 687 C C . ASP A 1 84 ? -2.955 8.880 3.543 1.00 93.44 84 ASP A C 1
ATOM 689 O O . ASP A 1 84 ? -2.159 9.725 3.131 1.00 93.44 84 ASP A O 1
ATOM 693 N N . VAL A 1 85 ? -3.077 7.692 2.944 1.00 93.94 85 VAL A N 1
ATOM 694 C CA . VAL A 1 85 ? -2.431 7.391 1.660 1.00 93.94 85 VAL A CA 1
ATOM 695 C C . VAL A 1 85 ? -3.319 7.915 0.528 1.00 93.94 85 VAL A C 1
ATOM 697 O O . VAL A 1 85 ? -4.466 7.463 0.427 1.00 93.94 85 VAL A O 1
ATOM 700 N N . PRO A 1 86 ? -2.801 8.782 -0.365 1.00 91.50 86 PRO A N 1
ATOM 701 C CA . PRO A 1 86 ? -3.580 9.366 -1.452 1.00 91.50 86 PRO A CA 1
ATOM 702 C C . PRO A 1 86 ? -4.336 8.314 -2.268 1.00 91.50 86 PRO A C 1
ATOM 704 O O . PRO A 1 86 ? -3.774 7.271 -2.613 1.00 91.50 86 PRO A O 1
ATOM 707 N N . PHE A 1 87 ? -5.601 8.601 -2.588 1.00 91.69 87 PHE A N 1
ATOM 708 C CA . PHE A 1 87 ? -6.561 7.735 -3.296 1.00 91.69 87 PHE A CA 1
ATOM 709 C C . PHE A 1 87 ? -6.988 6.465 -2.544 1.00 91.69 87 PHE A C 1
ATOM 711 O O . PHE A 1 87 ? -8.146 6.059 -2.634 1.00 91.69 87 PHE A O 1
ATOM 718 N N . ALA A 1 88 ? -6.079 5.822 -1.810 1.00 93.94 88 ALA A N 1
ATOM 719 C CA . ALA A 1 88 ? -6.364 4.595 -1.079 1.00 93.94 88 ALA A CA 1
ATOM 720 C C . ALA A 1 88 ? -7.219 4.852 0.170 1.00 93.94 88 ALA A C 1
ATOM 722 O O . ALA A 1 88 ? -8.117 4.057 0.439 1.00 93.94 88 ALA A O 1
ATOM 723 N N . CYS A 1 89 ? -6.996 5.958 0.892 1.00 93.19 89 CYS A N 1
ATOM 724 C CA . CYS A 1 89 ? -7.794 6.309 2.070 1.00 93.19 89 CYS A CA 1
ATOM 725 C C . CYS A 1 89 ? -9.273 6.532 1.706 1.00 93.19 89 CYS A C 1
ATOM 727 O O . CYS A 1 89 ? -10.151 5.893 2.287 1.00 93.19 89 CYS A O 1
ATOM 729 N N . ASP A 1 90 ? -9.551 7.335 0.677 1.00 93.50 90 ASP A N 1
ATOM 730 C CA . ASP A 1 90 ? -10.905 7.589 0.174 1.00 93.50 90 ASP A CA 1
ATOM 731 C C . ASP A 1 90 ? -11.572 6.299 -0.317 1.00 93.50 90 ASP A C 1
ATOM 733 O O . ASP A 1 90 ? -12.720 6.002 0.023 1.00 93.50 90 ASP A O 1
ATOM 737 N N . ALA A 1 91 ? -10.829 5.479 -1.070 1.00 94.00 91 ALA A N 1
ATOM 738 C CA . ALA A 1 91 ? -11.307 4.178 -1.523 1.00 94.00 91 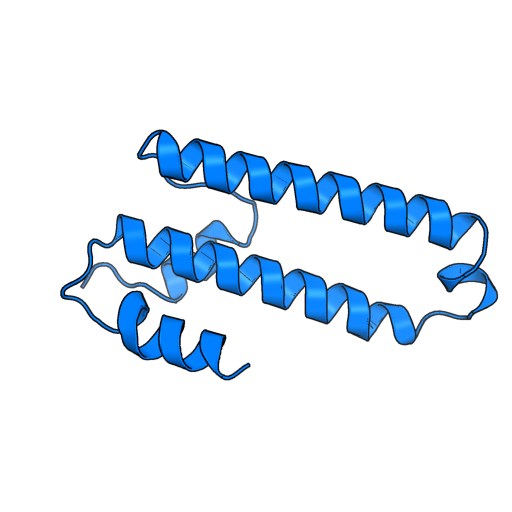ALA A CA 1
ATOM 739 C C . ALA A 1 91 ? -11.613 3.231 -0.352 1.00 94.00 91 ALA A C 1
ATOM 741 O O . ALA A 1 91 ? -12.569 2.456 -0.432 1.00 94.00 91 ALA A O 1
ATOM 742 N N . ALA A 1 92 ? -10.845 3.297 0.740 1.00 93.56 92 ALA A N 1
ATOM 743 C CA . ALA A 1 92 ? -11.120 2.522 1.939 1.00 93.56 92 ALA A CA 1
ATOM 744 C C . ALA A 1 92 ? -12.423 2.979 2.599 1.00 93.56 92 ALA A C 1
ATOM 746 O O . ALA A 1 92 ? -13.280 2.140 2.874 1.00 93.56 92 ALA A O 1
ATOM 747 N N . TYR A 1 93 ? -12.629 4.287 2.772 1.00 91.62 93 TYR A N 1
ATOM 748 C CA . TYR A 1 93 ? -13.857 4.824 3.368 1.00 91.62 93 TYR A CA 1
ATOM 749 C C . TYR A 1 93 ? -15.122 4.441 2.595 1.00 91.62 93 TYR A C 1
ATOM 751 O O . TYR A 1 93 ? -16.132 4.108 3.212 1.00 91.62 93 TYR A O 1
ATOM 759 N N . ILE A 1 94 ? -15.059 4.383 1.261 1.00 92.00 94 ILE A N 1
ATOM 760 C CA . ILE A 1 94 ? -16.181 3.918 0.427 1.00 92.00 94 ILE A CA 1
ATOM 761 C C . ILE A 1 94 ? -16.568 2.463 0.750 1.00 92.00 94 ILE A C 1
ATOM 763 O O . ILE A 1 94 ? -17.740 2.094 0.671 1.00 92.00 94 ILE A O 1
ATOM 767 N N . GLN A 1 95 ? -15.607 1.618 1.130 1.00 88.62 95 GLN A N 1
ATOM 768 C CA . GLN A 1 95 ? -15.862 0.205 1.430 1.00 88.62 95 GLN A CA 1
ATOM 769 C C . GLN A 1 95 ? -16.350 -0.046 2.863 1.00 88.62 95 GLN A C 1
ATOM 771 O O . GLN A 1 95 ? -16.952 -1.094 3.122 1.00 88.62 95 GLN A O 1
ATOM 776 N N . ILE A 1 96 ? -16.09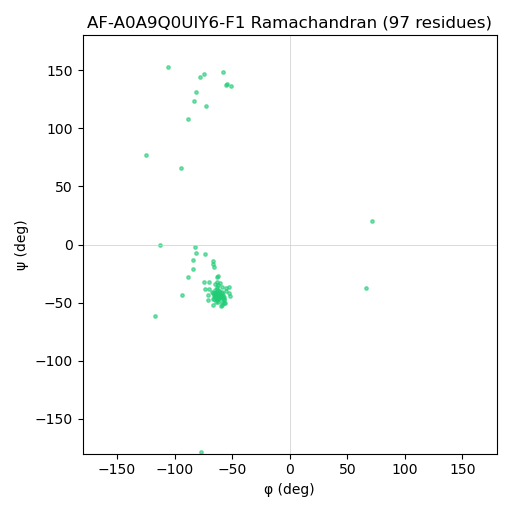5 0.881 3.791 1.00 90.06 96 ILE A N 1
ATOM 777 C CA . ILE A 1 96 ? -16.457 0.760 5.209 1.00 90.06 96 ILE A CA 1
ATOM 778 C C . ILE A 1 96 ? -17.304 1.952 5.685 1.00 90.06 96 ILE A C 1
ATOM 780 O O . ILE A 1 96 ? -16.804 2.822 6.403 1.00 90.06 96 ILE A O 1
ATOM 784 N N . PRO A 1 97 ? -18.608 1.976 5.345 1.00 78.69 97 PRO A N 1
ATOM 785 C CA . PRO A 1 97 ? -19.514 2.997 5.860 1.00 78.69 97 PRO A CA 1
ATOM 786 C C . PRO A 1 97 ? -19.554 2.980 7.397 1.00 78.69 97 PRO A C 1
ATOM 788 O O . PRO A 1 97 ? -19.369 1.929 8.024 1.00 78.69 97 PRO A O 1
ATOM 791 N N . TYR A 1 98 ? -19.774 4.160 7.983 1.00 72.56 98 TYR A N 1
ATOM 792 C CA . TYR A 1 98 ? -19.818 4.390 9.434 1.00 72.56 98 TYR A CA 1
ATOM 793 C C . TYR A 1 98 ? -21.093 3.848 10.113 1.00 72.56 98 TYR A C 1
ATOM 795 O O . TYR A 1 98 ? -21.148 3.828 11.341 1.00 72.56 98 TYR A O 1
ATOM 803 N N . ASP A 1 99 ? -22.075 3.387 9.328 1.00 64.31 99 ASP A N 1
ATOM 804 C CA . ASP A 1 99 ? -23.360 2.831 9.787 1.00 64.31 99 ASP A CA 1
ATOM 805 C C . ASP A 1 99 ? -23.259 1.437 10.420 1.00 64.31 99 ASP A C 1
ATOM 807 O O . ASP A 1 99 ? -22.426 0.604 9.984 1.00 64.31 99 ASP A O 1
#

pLDDT: mean 90.96, std 6.68, range [64.31, 97.69]

Nearest PDB structures (foldseek):
  8z9y-assembly1_B  TM=8.867E-01  e=3.522E-09  Arabidopsis thaliana

Organism: Salix viminalis (NCBI:txid40686)

Sequence (99 aa):
MAYFFVAYLGVVRRKEWPHFFRFHVVMGMLLEIALQVIGTVSRWMPLAVYWGKLGMHFWTAVAFAYLFTVLECIRCALAGMYADVPFACDAAYIQIPYD

Foldseek 3Di:
DVVLVCCCVVPLVDPVHDLLRNLLSQLVVLLVVVVVVVVVVLVPDDCCCCVPPVVVVVVVVVVVVSVVLVVQSVVCSVVVHRRPDPPSNVVSCVSHDPD

Radius of gyration: 15.92 Å; Cα contacts (8 Å, |Δi|>4): 60; chains: 1; bounding box: 42×26×41 Å

Secondary structure (DSSP, 8-state):
-HHHHHHIIIIIT-TTS-HHHHHHHHHHHHHHHHHHHHHHHHTTS-HHHHSSHHHHHHHHHHHHHHHHHHHHHHHHHHTT-----TTHHHHHHHHS---

InterPro domains:
  IPR005691 Chloroplast protein import component Tic20 [PF16166] (1-92)
  IPR005691 Chloroplast protein import component Tic20 [PTHR33510] (1-99)

Mean predicted aligned error: 4.14 Å